Protein AF-A0A423GGM7-F1 (afdb_monomer_lite)

Secondary structure (DSSP, 8-state):
--PPPPPPPPPPPP-------HHHHHHHHHHHHHHHHHHHHHHS----GGGGSPPTT----PPTT--HHHHHHHHHHHHHHHHHHHHHHHHH--THHHHHHHHHSPPHHHHHHHT-

Organism: NCBI:txid930166

Radius of gyration: 37.44 Å; chains: 1; bounding box: 52×65×118 Å

Sequence (116 aa):
MVKHSPGLRHPPPVARAVPSSPSAKSKAKQQDETTQRVLDHYLLPKLDKSQDEPKPGQVFTVVKGLDNECLLANLSETLSSADAMANELAFDLEGSRHHLALGIQPSPLWERACSR

Foldseek 3Di:
DDDDDDDDDDDDDPDPPDPPPPPVVVVVVVVVVVVVVVCCVVVPPPPPVCVPDQDVVRPDDDDPPDDPVVVVVVVVVVLVVLLVVLVVVLVVDDDPVNVVSVVSNDDPVVVVVVVD

Structure (mmCIF, N/CA/C/O backbone):
data_AF-A0A423GGM7-F1
#
_entry.id   AF-A0A423GGM7-F1
#
loop_
_atom_site.group_PDB
_atom_site.id
_atom_site.type_symbol
_atom_site.label_atom_id
_atom_site.label_alt_id
_atom_site.label_comp_id
_atom_site.label_asym_id
_atom_site.label_entity_id
_atom_site.label_seq_id
_atom_site.pdbx_PDB_ins_code
_atom_site.Cartn_x
_atom_site.Cartn_y
_atom_site.Cartn_z
_atom_site.occupancy
_atom_site.B_iso_or_equiv
_atom_site.auth_seq_id
_atom_site.auth_comp_id
_atom_site.auth_asym_id
_atom_site.auth_atom_id
_atom_site.pdbx_PDB_model_num
ATOM 1 N N . MET A 1 1 ? -25.010 54.772 95.916 1.00 39.44 1 MET A N 1
ATOM 2 C CA . MET A 1 1 ? -25.324 53.435 95.374 1.00 39.44 1 MET A CA 1
ATOM 3 C C . MET A 1 1 ? -25.574 53.535 93.872 1.00 39.44 1 MET A C 1
ATOM 5 O O . MET A 1 1 ? -26.366 54.365 93.460 1.00 39.44 1 MET A O 1
ATOM 9 N N . VAL A 1 2 ? -24.833 52.714 93.117 1.00 42.69 2 VAL A N 1
ATOM 10 C CA . VAL A 1 2 ? -25.053 52.149 91.764 1.00 42.69 2 VAL A CA 1
ATOM 11 C C . VAL A 1 2 ? -25.396 53.091 90.590 1.00 42.69 2 VAL A C 1
ATOM 13 O O . VAL A 1 2 ? -26.550 53.419 90.329 1.00 42.69 2 VAL A O 1
ATOM 16 N N . LYS A 1 3 ? -24.359 53.412 89.799 1.00 40.81 3 LYS A N 1
ATOM 17 C CA . LYS A 1 3 ? -24.449 53.907 88.411 1.00 40.81 3 LYS A CA 1
ATOM 18 C C . LYS A 1 3 ? -24.884 52.762 87.483 1.00 40.81 3 LYS A C 1
ATOM 20 O O . LYS A 1 3 ? -24.270 51.701 87.521 1.00 40.81 3 LYS A O 1
ATOM 25 N N . HIS A 1 4 ? -25.888 52.991 86.638 1.00 41.53 4 HIS A N 1
ATOM 26 C CA . HIS A 1 4 ? -26.267 52.082 85.549 1.00 41.53 4 HIS A CA 1
ATOM 27 C C . HIS A 1 4 ? -25.687 52.595 84.223 1.00 41.53 4 HIS A C 1
ATOM 29 O O . HIS A 1 4 ? -25.939 53.735 83.839 1.00 41.53 4 HIS A O 1
ATOM 35 N N . SER A 1 5 ? -24.909 51.754 83.538 1.00 45.47 5 SER A N 1
ATOM 36 C CA . SER A 1 5 ? -24.382 51.998 82.185 1.00 45.47 5 SER A CA 1
ATOM 37 C C . SER A 1 5 ? -25.294 51.352 81.126 1.00 45.47 5 SER A C 1
ATOM 39 O O . SER A 1 5 ? -25.823 50.271 81.389 1.00 45.47 5 SER A O 1
ATOM 41 N N . PRO A 1 6 ? -25.470 51.943 79.926 1.00 47.38 6 PRO A N 1
ATOM 42 C CA . PRO A 1 6 ? -26.313 51.374 78.876 1.00 47.38 6 PRO A CA 1
ATOM 43 C C . PRO A 1 6 ? -25.512 50.408 77.983 1.00 47.38 6 PRO A C 1
ATOM 45 O O . PRO A 1 6 ? -24.500 50.784 77.395 1.00 47.38 6 PRO A O 1
ATOM 48 N N . GLY A 1 7 ? -25.963 49.155 77.880 1.00 40.12 7 GLY A N 1
ATOM 49 C CA . GLY A 1 7 ? -25.407 48.138 76.978 1.00 40.12 7 GLY A CA 1
ATOM 50 C C . GLY A 1 7 ? -26.059 48.177 75.592 1.00 40.12 7 GLY A C 1
ATOM 51 O O . GLY A 1 7 ? -27.268 48.365 75.471 1.00 40.12 7 GLY A O 1
ATOM 52 N N . LEU A 1 8 ? -25.232 48.032 74.556 1.00 46.75 8 LEU A N 1
ATOM 53 C CA . LEU A 1 8 ? -25.538 48.228 73.140 1.00 46.75 8 LEU A CA 1
ATOM 54 C C . LEU A 1 8 ? -26.621 47.286 72.584 1.00 46.75 8 LEU A C 1
ATOM 56 O O . LEU A 1 8 ? -26.648 46.091 72.864 1.00 46.75 8 LEU A O 1
ATOM 60 N N . ARG A 1 9 ? -27.465 47.830 71.697 1.00 43.72 9 ARG A N 1
ATOM 61 C CA . ARG A 1 9 ? -28.380 47.057 70.847 1.00 43.72 9 ARG A CA 1
ATOM 62 C C . ARG A 1 9 ? -27.589 46.328 69.757 1.00 43.72 9 ARG A C 1
ATOM 64 O O . ARG A 1 9 ? -27.017 46.975 68.884 1.00 43.72 9 ARG A O 1
ATOM 71 N N . HIS A 1 10 ? -27.612 44.999 69.776 1.00 47.34 10 HIS A N 1
ATOM 72 C CA . HIS A 1 10 ? -27.218 44.175 68.633 1.00 47.34 10 HIS A CA 1
ATOM 73 C C . HIS A 1 10 ? -28.409 44.022 67.664 1.00 47.34 10 HIS A C 1
ATOM 75 O O . HIS A 1 10 ? -29.522 43.765 68.129 1.00 47.34 10 HIS A O 1
ATOM 81 N N . PRO A 1 11 ? -28.221 44.180 66.339 1.00 51.44 11 PRO A N 1
ATOM 82 C CA . PRO A 1 11 ? -29.251 43.851 65.356 1.00 51.44 11 PRO A CA 1
ATOM 83 C C . PRO A 1 11 ? -29.411 42.322 65.217 1.00 51.44 11 PRO A C 1
ATOM 85 O O . PRO A 1 11 ? -28.476 41.580 65.532 1.00 51.44 11 PRO A O 1
ATOM 88 N N . PRO A 1 12 ? -30.582 41.828 64.766 1.00 54.12 12 PRO A N 1
ATOM 89 C CA . PRO A 1 12 ? -30.837 40.396 64.648 1.00 54.12 12 PRO A CA 1
ATOM 90 C C . PRO A 1 12 ? -29.941 39.757 63.572 1.00 54.12 12 PRO A C 1
ATOM 92 O O . PRO A 1 12 ? -29.489 40.447 62.652 1.00 54.12 12 PRO A O 1
ATOM 95 N N . PRO A 1 13 ? -29.672 38.443 63.663 1.00 44.16 13 PRO A N 1
ATOM 96 C CA . PRO A 1 13 ? -28.796 37.763 62.724 1.00 44.16 13 PRO A CA 1
ATOM 97 C C . PRO A 1 13 ? -29.424 37.761 61.327 1.00 44.16 13 PRO A C 1
ATOM 99 O O . PRO A 1 13 ? -30.597 37.429 61.154 1.00 44.16 13 PRO A O 1
ATOM 102 N N . VAL A 1 14 ? -28.619 38.134 60.330 1.00 45.16 14 VAL A N 1
ATOM 103 C CA . VAL A 1 14 ? -28.951 38.040 58.905 1.00 45.16 14 VAL A CA 1
ATOM 104 C C . VAL A 1 14 ? -29.479 36.640 58.606 1.00 45.16 14 VAL A C 1
ATOM 106 O O . VAL A 1 14 ? -28.793 35.642 58.839 1.00 45.16 14 VAL A O 1
ATOM 109 N N . ALA A 1 15 ? -30.698 36.573 58.069 1.00 43.41 15 ALA A N 1
ATOM 110 C CA . ALA A 1 15 ? -31.239 35.362 57.482 1.00 43.41 15 ALA A CA 1
ATOM 111 C C . ALA A 1 15 ? -30.268 34.886 56.396 1.00 43.41 15 ALA A C 1
ATOM 113 O O . ALA A 1 15 ? -30.132 35.500 55.337 1.00 43.41 15 ALA A O 1
ATOM 114 N N . ARG A 1 16 ? -29.559 33.791 56.671 1.00 36.41 16 ARG A N 1
ATOM 115 C CA . ARG A 1 16 ? -28.784 33.080 55.663 1.00 36.41 16 ARG A CA 1
ATOM 116 C C . ARG A 1 16 ? -29.800 32.477 54.699 1.00 36.41 16 ARG A C 1
ATOM 118 O O . ARG A 1 16 ? -30.338 31.404 54.954 1.00 36.41 16 ARG A O 1
ATOM 125 N N . ALA A 1 17 ? -30.097 33.190 53.615 1.00 45.38 17 ALA A N 1
ATOM 126 C CA . ALA A 1 17 ? -30.742 32.593 52.461 1.00 45.38 17 ALA A CA 1
ATOM 127 C C . ALA A 1 17 ? -29.833 31.448 52.007 1.00 45.38 17 ALA A C 1
ATOM 129 O O . ALA A 1 17 ? -28.741 31.668 51.487 1.00 45.38 17 ALA A O 1
ATOM 130 N N . VAL A 1 18 ? -30.247 30.215 52.285 1.00 45.91 18 VAL A N 1
ATOM 131 C CA . VAL A 1 18 ? -29.697 29.043 51.619 1.00 45.91 18 VAL A CA 1
ATOM 132 C C . VAL A 1 18 ? -30.125 29.194 50.163 1.00 45.91 18 VAL A C 1
ATOM 134 O O 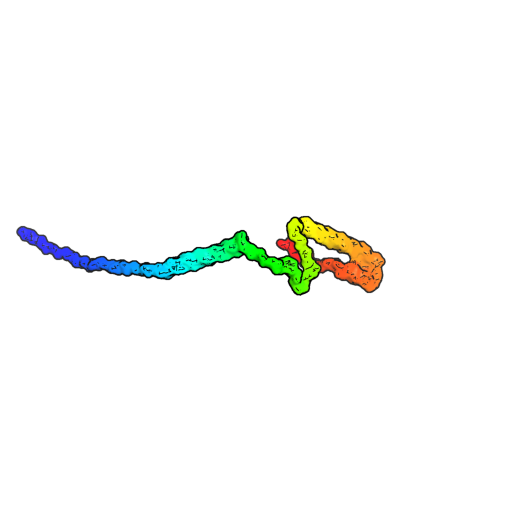. VAL A 1 18 ? -31.332 29.162 49.907 1.00 45.91 18 VAL A O 1
ATOM 137 N N . PRO A 1 19 ? -29.215 29.354 49.184 1.00 47.06 19 PRO A N 1
ATOM 138 C CA . PRO A 1 19 ? -29.593 29.046 47.825 1.00 47.06 19 PRO A CA 1
ATOM 139 C C . PRO A 1 19 ? -29.777 27.532 47.818 1.00 47.06 19 PRO A C 1
ATOM 141 O O . PRO A 1 19 ? -28.821 26.767 47.680 1.00 47.06 19 PRO A O 1
ATOM 144 N N . SER A 1 20 ? -31.010 27.071 48.049 1.00 51.06 20 SER A N 1
ATOM 145 C CA . SER A 1 20 ? -31.367 25.720 47.646 1.00 51.06 20 SER A CA 1
ATOM 146 C C . SER A 1 20 ? -31.002 25.680 46.165 1.00 51.06 20 SER A C 1
ATOM 148 O O . SER A 1 20 ? -31.427 26.551 45.405 1.00 51.06 20 SER A O 1
ATOM 150 N N . SER A 1 21 ? -30.081 24.794 45.805 1.00 56.38 21 SER A N 1
ATOM 151 C CA . SER A 1 21 ? -29.459 24.756 44.488 1.00 56.38 21 SER A CA 1
ATOM 152 C C . SER A 1 21 ? -30.093 23.630 43.669 1.00 56.38 21 SER A C 1
ATOM 154 O O . SER A 1 21 ? -29.628 22.488 43.733 1.00 56.38 21 SER A O 1
ATOM 156 N N . PRO A 1 22 ? -31.150 23.912 42.883 1.00 55.41 22 PRO A N 1
ATOM 157 C CA . PRO A 1 22 ? -31.572 23.038 41.792 1.00 55.41 22 PRO A CA 1
ATOM 158 C C . PRO A 1 22 ? -30.456 22.857 40.753 1.00 55.41 22 PRO A C 1
ATOM 160 O O . PRO A 1 22 ? -30.357 21.813 40.116 1.00 55.41 22 PRO A O 1
ATOM 163 N N . SER A 1 23 ? -29.598 23.874 40.612 1.00 58.06 23 SER A N 1
ATOM 164 C CA . SER A 1 23 ? -28.574 23.984 39.569 1.00 58.06 23 SER A CA 1
ATOM 165 C C . SER A 1 23 ? -27.368 23.053 39.776 1.00 58.06 23 SER A C 1
ATOM 167 O O . SER A 1 23 ? -26.820 22.524 38.815 1.00 58.06 23 SER A O 1
ATOM 169 N N . ALA A 1 24 ? -26.958 22.781 41.020 1.00 62.81 24 ALA A N 1
ATOM 170 C CA . ALA A 1 24 ? -25.856 21.849 41.286 1.00 62.81 24 ALA A CA 1
ATOM 171 C C . ALA A 1 24 ? -26.271 20.385 41.065 1.00 62.81 24 ALA A C 1
ATOM 173 O O . ALA A 1 24 ? -25.495 19.593 40.535 1.00 62.81 24 ALA A O 1
ATOM 174 N N . LYS A 1 25 ? -27.515 20.033 41.419 1.00 67.75 25 LYS A N 1
ATOM 175 C CA . LYS A 1 25 ? -28.058 18.679 41.226 1.00 67.75 25 LYS A CA 1
ATOM 176 C C . LYS A 1 25 ? -28.275 18.353 39.746 1.00 67.75 25 LYS A C 1
ATOM 178 O O . LYS A 1 25 ? -27.999 17.233 39.328 1.00 67.75 25 LYS A O 1
ATOM 183 N N . SER A 1 26 ? -28.729 19.322 38.946 1.00 71.31 26 SER A N 1
ATOM 184 C CA . SER A 1 26 ? -28.900 19.131 37.500 1.00 71.31 26 SER A CA 1
ATOM 185 C C . SER A 1 26 ? -27.563 18.959 36.774 1.00 71.31 26 SER A C 1
ATOM 187 O O . SER A 1 26 ? -27.459 18.091 35.911 1.00 71.31 26 SER A O 1
ATOM 189 N N . LYS A 1 27 ? -26.521 19.706 37.165 1.00 72.25 27 LYS A N 1
ATOM 190 C CA . LYS A 1 27 ? -25.162 19.539 36.624 1.00 72.25 27 LYS A CA 1
ATOM 191 C C . LYS A 1 27 ? -24.543 18.186 36.974 1.00 72.25 27 LYS A C 1
ATOM 193 O O . LYS A 1 27 ? -23.989 17.546 36.089 1.00 72.25 27 LYS A O 1
ATOM 198 N N . ALA A 1 28 ? -24.681 17.727 38.219 1.00 78.25 28 ALA A N 1
ATOM 199 C CA . ALA A 1 28 ? -24.182 16.413 38.632 1.00 78.25 28 ALA A CA 1
ATOM 200 C C . ALA A 1 28 ? -24.845 15.271 37.838 1.00 78.25 28 ALA A C 1
ATOM 202 O O . ALA A 1 28 ? -24.163 14.356 37.389 1.00 78.25 28 ALA A O 1
ATOM 203 N N . LYS A 1 29 ? -26.158 15.367 37.580 1.00 80.94 29 LYS A N 1
ATOM 204 C CA . LYS A 1 29 ? -26.884 14.399 36.745 1.00 80.94 29 LYS A CA 1
ATOM 205 C C . LYS A 1 29 ? -26.419 14.415 35.283 1.00 80.94 29 LYS A C 1
ATOM 207 O O . LYS A 1 29 ? -26.235 13.362 34.688 1.00 80.94 29 LYS A O 1
ATOM 212 N N . GLN A 1 30 ? -26.193 15.597 34.708 1.00 82.00 30 GLN A N 1
ATOM 213 C CA . GLN A 1 30 ? -25.665 15.719 33.342 1.00 82.00 30 GLN A CA 1
ATOM 214 C C . GLN A 1 30 ? -24.250 15.145 33.219 1.00 82.00 30 GLN A C 1
ATOM 216 O O . GLN A 1 30 ? -23.923 14.535 32.203 1.00 82.00 30 GLN A O 1
ATOM 221 N N . GLN A 1 31 ? -23.414 15.328 34.242 1.00 85.81 31 GLN A N 1
ATOM 222 C CA . GLN A 1 31 ? -22.067 14.765 34.281 1.00 85.81 31 GLN A CA 1
ATOM 223 C C . GLN A 1 31 ? -22.096 13.242 34.369 1.00 85.81 31 GLN A C 1
ATOM 225 O O . GLN A 1 31 ? -21.356 12.602 33.631 1.00 85.81 31 GLN A O 1
ATOM 230 N N . ASP A 1 32 ? -22.962 12.668 35.202 1.00 88.94 32 ASP A N 1
ATOM 231 C CA . ASP A 1 32 ? -23.123 11.214 35.314 1.00 88.94 32 ASP A CA 1
ATOM 232 C C . ASP A 1 32 ? -23.609 10.599 33.993 1.00 88.94 32 ASP A C 1
ATOM 234 O O . ASP A 1 32 ? -22.986 9.682 33.464 1.00 88.94 32 ASP A O 1
ATOM 238 N N . GLU A 1 33 ? -24.628 11.194 33.363 1.00 90.81 33 GLU A N 1
ATOM 239 C CA . GLU A 1 33 ? -25.100 10.760 32.043 1.00 90.81 33 GLU A CA 1
ATOM 240 C C . GLU A 1 33 ? -24.023 10.897 30.959 1.00 90.81 33 GLU A C 1
ATOM 242 O O . GLU A 1 33 ? -23.898 10.032 30.096 1.00 90.81 33 GLU A O 1
ATOM 247 N N . THR A 1 34 ? -23.241 11.978 30.975 1.00 88.88 34 THR A N 1
ATOM 248 C CA . THR A 1 34 ? -22.140 12.162 30.017 1.00 88.88 34 THR A CA 1
ATOM 249 C C . THR A 1 34 ? -21.039 11.137 30.263 1.00 88.88 34 THR A C 1
ATOM 251 O O . THR A 1 34 ? -20.519 10.561 29.314 1.00 88.88 34 THR A O 1
ATOM 254 N N . THR A 1 35 ? -20.722 10.865 31.528 1.00 91.69 35 THR A N 1
ATOM 255 C CA . THR A 1 35 ? -19.710 9.885 31.928 1.00 91.69 35 THR A CA 1
ATOM 256 C C . THR A 1 35 ? -20.124 8.486 31.496 1.00 91.69 35 THR A C 1
ATOM 258 O O . THR A 1 35 ? -19.320 7.796 30.882 1.00 91.69 35 THR A O 1
ATOM 261 N N . GLN A 1 36 ? -21.382 8.094 31.712 1.00 89.50 36 GLN A N 1
ATOM 262 C CA . GLN A 1 36 ? -21.898 6.813 31.228 1.00 89.50 36 GLN A CA 1
ATOM 263 C C . GLN A 1 36 ? -21.845 6.718 29.704 1.00 89.50 36 GLN A C 1
ATOM 265 O O . GLN A 1 36 ? -21.351 5.729 29.184 1.00 89.50 36 GLN A O 1
ATOM 270 N N . ARG A 1 37 ? -22.234 7.772 28.972 1.00 85.25 37 ARG A N 1
ATOM 271 C CA . ARG A 1 37 ? -22.135 7.780 27.499 1.00 85.25 37 ARG A CA 1
ATOM 272 C C . ARG A 1 37 ? -20.695 7.653 27.002 1.00 85.25 37 ARG A C 1
ATOM 274 O O . ARG A 1 37 ? -20.455 6.987 26.000 1.00 85.25 37 ARG A O 1
ATOM 281 N N . VAL A 1 38 ? -19.748 8.305 27.675 1.00 90.19 38 VAL A N 1
ATOM 282 C CA . VAL A 1 38 ? -18.319 8.204 27.357 1.00 90.19 38 VAL A CA 1
ATOM 283 C C . VAL A 1 38 ? -17.818 6.792 27.652 1.00 90.19 38 VAL A C 1
ATOM 285 O O . VAL A 1 38 ? -17.202 6.176 26.789 1.00 90.19 38 VAL A O 1
ATOM 288 N N . LEU A 1 39 ? -18.122 6.247 28.830 1.00 90.25 39 LEU A N 1
ATOM 289 C CA . LEU A 1 39 ? -17.734 4.889 29.206 1.00 90.25 39 LEU A CA 1
ATOM 290 C C . LEU A 1 39 ? -18.328 3.849 28.254 1.00 90.25 39 LEU A C 1
ATOM 292 O O . LEU A 1 39 ? -17.586 3.004 27.772 1.00 90.25 39 LEU A O 1
ATOM 296 N N . ASP A 1 40 ? -19.609 3.951 27.904 1.00 87.88 40 ASP A N 1
ATOM 297 C CA . ASP A 1 40 ? -20.256 3.060 26.938 1.00 87.88 40 ASP A CA 1
ATOM 298 C C . ASP A 1 40 ? -19.584 3.137 25.564 1.00 87.88 40 ASP A C 1
ATOM 300 O O . ASP A 1 40 ? -19.355 2.109 24.933 1.00 87.88 40 ASP A O 1
ATOM 304 N N . HIS A 1 41 ? -19.198 4.335 25.113 1.00 83.81 41 HIS A N 1
ATOM 305 C CA . HIS A 1 41 ? -18.492 4.503 23.843 1.00 83.81 41 HIS A CA 1
ATOM 306 C C . HIS A 1 41 ? -17.140 3.768 23.824 1.00 83.81 41 HIS A C 1
ATOM 308 O O . HIS A 1 41 ? -16.752 3.233 22.784 1.00 83.81 41 HIS A O 1
ATOM 314 N N . TYR A 1 42 ? -16.400 3.752 24.935 1.00 81.25 42 TYR A N 1
ATOM 315 C CA . TYR A 1 42 ? -15.075 3.120 24.991 1.00 81.25 42 TYR A CA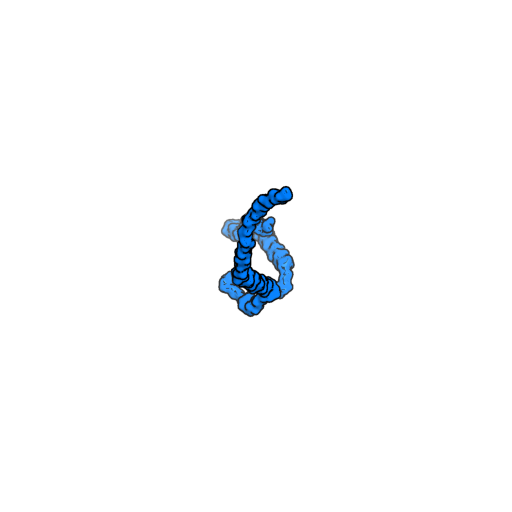 1
ATOM 316 C C . TYR A 1 42 ? -15.118 1.638 25.387 1.00 81.25 42 TYR A C 1
ATOM 318 O O . TYR A 1 42 ? -14.311 0.857 24.891 1.00 81.25 42 TYR A O 1
ATOM 326 N N . LEU A 1 43 ? -16.033 1.247 26.276 1.00 87.19 43 LEU A N 1
ATOM 327 C CA . LEU A 1 43 ? -16.097 -0.095 26.865 1.00 87.19 43 LEU A CA 1
ATOM 328 C C . LEU A 1 43 ? -17.047 -1.036 26.119 1.00 87.19 43 LEU A C 1
ATOM 330 O O . LEU A 1 43 ? -16.850 -2.248 26.144 1.00 87.19 43 LEU A O 1
ATOM 334 N N . LEU A 1 44 ? -18.063 -0.491 25.448 1.00 81.25 44 LEU A N 1
ATOM 335 C CA . LEU A 1 44 ? -19.048 -1.239 24.669 1.00 81.25 44 LEU A CA 1
ATOM 336 C C . LEU A 1 44 ? -19.154 -0.628 23.266 1.00 81.25 44 LEU A C 1
ATOM 338 O O . LEU A 1 44 ? -20.218 -0.109 22.906 1.00 81.25 44 LEU A O 1
ATOM 342 N N . PRO A 1 45 ? -18.074 -0.671 22.453 1.00 71.56 45 PRO A N 1
ATOM 343 C CA . PRO A 1 45 ? -18.150 -0.204 21.080 1.00 71.56 45 PRO A CA 1
ATOM 344 C C . PRO A 1 45 ? -19.325 -0.914 20.420 1.00 71.56 45 PRO A C 1
ATOM 346 O O . PRO A 1 45 ? -19.393 -2.147 20.420 1.00 71.56 45 PRO A O 1
ATOM 349 N N . LYS A 1 46 ? -20.289 -0.145 19.909 1.00 68.88 46 LYS A N 1
ATOM 350 C CA . LYS A 1 46 ? -21.399 -0.728 19.162 1.00 68.88 46 LYS A CA 1
ATOM 351 C C . LYS A 1 46 ? -20.776 -1.508 18.016 1.00 68.88 46 LYS A C 1
ATOM 353 O O . LYS A 1 46 ? -20.124 -0.926 17.152 1.00 68.88 46 LYS A O 1
ATOM 358 N N . LEU A 1 47 ? -20.924 -2.830 18.062 1.00 60.75 47 LEU A N 1
ATOM 359 C CA . LEU A 1 47 ? -20.490 -3.719 16.998 1.00 60.75 47 LEU A CA 1
ATOM 360 C C . LEU A 1 47 ? -21.467 -3.534 15.837 1.00 60.75 47 LEU A C 1
ATOM 362 O O . LEU A 1 47 ? -22.362 -4.348 15.602 1.00 60.75 47 LEU A O 1
ATOM 366 N N . ASP A 1 48 ? -21.344 -2.400 15.161 1.00 58.59 48 ASP A N 1
ATOM 367 C CA . ASP A 1 48 ? -22.077 -2.134 13.947 1.00 58.59 48 ASP A CA 1
ATOM 368 C C . ASP A 1 48 ? -21.559 -3.128 12.908 1.00 58.59 48 ASP A C 1
ATOM 370 O O . ASP A 1 48 ? -20.419 -3.063 12.448 1.00 58.59 48 ASP A O 1
ATOM 374 N N . LYS A 1 49 ? -22.411 -4.094 12.554 1.00 56.62 49 LYS A N 1
ATOM 375 C CA . LYS A 1 49 ? -22.135 -5.137 11.551 1.00 56.62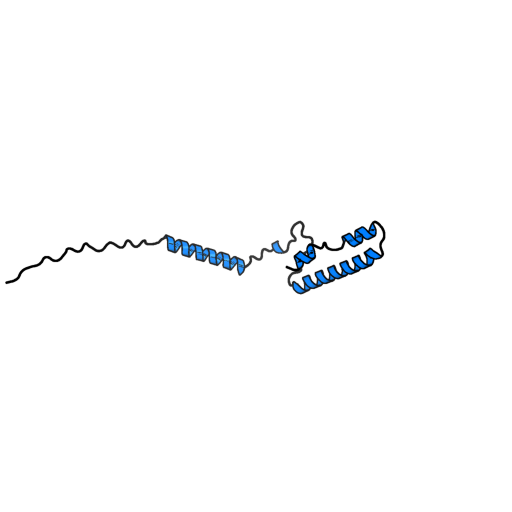 49 LYS A CA 1
ATOM 376 C C . LYS A 1 49 ? -21.751 -4.561 10.177 1.00 56.62 49 LYS A C 1
ATOM 378 O O . LYS A 1 49 ? -21.287 -5.304 9.324 1.00 56.62 49 LYS A O 1
ATOM 383 N N . SER A 1 50 ? -21.931 -3.255 9.973 1.00 56.19 50 SER A N 1
ATOM 384 C CA . SER A 1 50 ? -21.515 -2.511 8.784 1.00 56.19 50 SER A CA 1
ATOM 385 C C . SER A 1 50 ? -20.013 -2.223 8.716 1.00 56.19 50 SER A C 1
ATOM 387 O O . SER A 1 50 ? -19.540 -1.808 7.665 1.00 56.19 50 SER A O 1
ATOM 389 N N . GLN A 1 51 ? -19.240 -2.435 9.789 1.00 57.97 51 GLN A N 1
ATOM 390 C CA . GLN A 1 51 ? -17.792 -2.185 9.763 1.00 57.97 51 GLN A CA 1
ATOM 391 C C . GLN A 1 51 ? -16.999 -3.186 8.909 1.00 57.97 51 GLN A C 1
ATOM 393 O O . GLN A 1 51 ? -15.853 -2.902 8.573 1.00 57.97 51 GLN A O 1
ATOM 398 N N . ASP A 1 52 ? -17.590 -4.334 8.561 1.00 64.06 52 ASP A N 1
ATOM 399 C CA . ASP A 1 52 ? -16.957 -5.333 7.688 1.00 64.06 52 ASP A CA 1
ATOM 400 C C . ASP A 1 52 ? -17.173 -5.077 6.199 1.00 64.06 52 ASP A C 1
ATOM 402 O O . ASP A 1 52 ? -16.520 -5.716 5.374 1.00 64.06 52 ASP A O 1
ATOM 406 N N . GLU A 1 53 ? -18.078 -4.167 5.834 1.00 74.69 53 GLU A N 1
ATOM 407 C CA . GLU A 1 53 ? -18.308 -3.873 4.428 1.00 74.69 53 GLU A CA 1
ATOM 408 C C . GLU A 1 53 ? -17.244 -2.879 3.928 1.00 74.69 53 GLU A C 1
ATOM 410 O O . GLU A 1 53 ? -17.102 -1.791 4.503 1.00 74.69 53 GLU A O 1
ATOM 415 N N . PRO A 1 54 ? -16.469 -3.222 2.880 1.00 76.19 54 PRO A N 1
ATOM 416 C CA . PRO A 1 54 ? -15.490 -2.308 2.314 1.00 76.19 54 PRO A CA 1
ATOM 417 C C . PRO A 1 54 ? -16.173 -1.018 1.862 1.00 76.19 54 PRO A C 1
ATOM 419 O O . PRO A 1 54 ? -17.156 -1.043 1.120 1.00 76.19 54 PRO A O 1
ATOM 422 N N . LYS A 1 55 ? -15.645 0.131 2.290 1.00 82.69 55 LYS A N 1
ATOM 423 C CA . LYS A 1 55 ? -16.189 1.427 1.869 1.00 82.69 55 LYS A CA 1
ATOM 424 C C . LYS A 1 55 ? -15.965 1.628 0.365 1.00 82.69 55 LYS A C 1
ATOM 426 O O . LYS A 1 55 ? -14.958 1.154 -0.166 1.00 82.69 55 LYS A O 1
ATOM 431 N N . PRO A 1 56 ? -16.825 2.390 -0.333 1.00 85.31 56 PRO A N 1
ATOM 432 C CA . PRO A 1 56 ? -16.556 2.784 -1.712 1.00 85.31 56 PRO A CA 1
ATOM 433 C C . PRO A 1 56 ? -15.172 3.446 -1.823 1.00 85.31 56 PRO A C 1
ATOM 435 O O . PRO A 1 56 ? -14.901 4.431 -1.138 1.00 85.31 56 PRO A O 1
ATOM 438 N N . GLY A 1 57 ? -14.289 2.884 -2.655 1.00 83.44 57 GLY A N 1
ATOM 439 C CA . GLY A 1 57 ? -12.900 3.341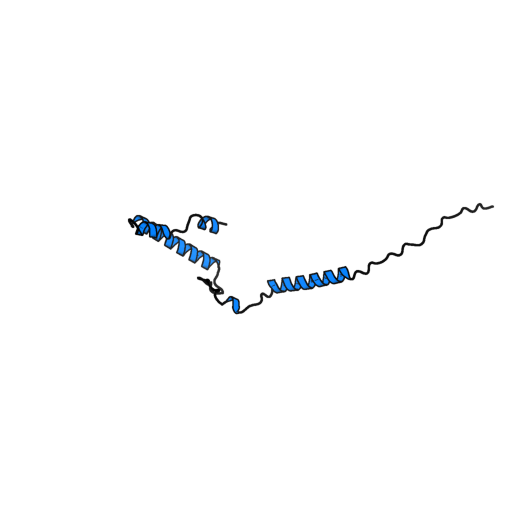 -2.813 1.00 83.44 57 GLY A CA 1
ATOM 440 C C . GLY A 1 57 ? -11.868 2.656 -1.905 1.00 83.44 57 GLY A C 1
ATOM 441 O O . GLY A 1 57 ? -10.684 2.974 -1.990 1.00 83.44 57 GLY A O 1
ATOM 442 N N . GLN A 1 58 ? -12.274 1.707 -1.060 1.00 81.56 58 GLN A N 1
ATOM 443 C CA . GLN A 1 58 ? -11.353 0.887 -0.277 1.00 81.56 58 GLN A CA 1
ATOM 444 C C . GLN A 1 58 ? -10.683 -0.162 -1.175 1.00 81.56 58 GLN A C 1
ATOM 446 O O . GLN A 1 58 ? -11.341 -1.062 -1.690 1.00 81.56 58 GLN A O 1
ATOM 451 N N . VAL A 1 59 ? -9.370 -0.029 -1.369 1.00 85.06 59 VAL A N 1
ATOM 452 C CA . VAL A 1 59 ? -8.579 -0.910 -2.252 1.00 85.06 59 VAL A CA 1
ATOM 453 C C . VAL A 1 59 ? -8.040 -2.134 -1.505 1.00 85.06 59 VAL A C 1
ATOM 455 O O . VAL A 1 59 ? -7.888 -3.202 -2.088 1.00 85.06 59 VAL A O 1
ATOM 458 N N . PHE A 1 60 ? -7.787 -1.993 -0.202 1.00 81.00 60 PHE A N 1
ATOM 459 C CA . PHE A 1 60 ? -7.207 -3.036 0.643 1.00 81.00 60 PHE A CA 1
ATOM 460 C C . PHE A 1 60 ? -7.996 -3.176 1.950 1.00 81.00 60 PHE A C 1
ATOM 462 O O . PHE A 1 60 ? -8.511 -2.192 2.484 1.00 81.00 60 PHE A O 1
ATOM 469 N N . THR A 1 61 ? -8.067 -4.398 2.477 1.00 82.31 61 THR A N 1
ATOM 470 C CA . THR A 1 61 ? -8.716 -4.722 3.756 1.00 82.31 61 THR A CA 1
ATOM 471 C C . THR A 1 61 ? -7.793 -5.616 4.572 1.00 82.31 61 THR A C 1
ATOM 473 O O . THR A 1 61 ? -7.137 -6.497 4.019 1.00 82.31 61 THR A O 1
ATOM 476 N N . VAL A 1 62 ? -7.755 -5.402 5.886 1.00 81.62 62 VAL A N 1
ATOM 477 C CA . VAL A 1 62 ? -6.989 -6.235 6.819 1.00 81.62 62 VAL A CA 1
ATOM 478 C C . VAL A 1 62 ? -7.890 -7.330 7.380 1.00 81.62 62 VAL A C 1
ATOM 480 O O . VAL A 1 62 ? -9.011 -7.061 7.811 1.00 81.62 62 VAL A O 1
ATOM 483 N N . VAL A 1 63 ? -7.404 -8.572 7.377 1.00 83.31 63 VAL A N 1
ATOM 484 C CA . VAL A 1 63 ? -8.123 -9.710 7.964 1.00 83.31 63 VAL A CA 1
ATOM 485 C C . VAL A 1 63 ? -8.205 -9.541 9.482 1.00 83.31 63 VAL A C 1
ATOM 487 O O . VAL A 1 63 ? -7.211 -9.244 10.144 1.00 83.31 63 VAL A O 1
ATOM 490 N N . LYS A 1 64 ? -9.393 -9.760 10.053 1.00 80.25 64 LYS A N 1
ATOM 491 C CA . LYS A 1 64 ? -9.601 -9.695 11.505 1.00 80.25 64 LYS A CA 1
ATOM 492 C C . LYS A 1 64 ? -8.738 -10.719 12.240 1.00 80.25 64 LYS A C 1
ATOM 494 O O . LYS A 1 64 ? -8.723 -11.890 11.875 1.00 80.25 64 LYS A O 1
ATOM 499 N N . GLY A 1 65 ? -8.083 -10.280 13.314 1.00 80.25 65 GLY A N 1
ATOM 500 C CA . GLY A 1 65 ? -7.214 -11.127 14.135 1.00 80.25 65 GLY A CA 1
ATOM 501 C C . GLY A 1 65 ? -5.799 -11.309 13.582 1.00 80.25 65 GLY A C 1
ATOM 502 O O . GLY A 1 65 ? -5.022 -12.045 14.183 1.00 80.25 65 GLY A O 1
ATOM 503 N N . LEU A 1 66 ? -5.457 -10.648 12.471 1.00 81.56 66 LEU A N 1
ATOM 504 C CA . LEU A 1 66 ? -4.079 -10.564 12.006 1.00 81.56 66 LEU A CA 1
ATOM 505 C C . LEU A 1 66 ? -3.302 -9.565 12.869 1.00 81.56 66 LEU A C 1
ATOM 507 O O . LEU A 1 66 ? -3.798 -8.478 13.165 1.00 81.56 66 LEU A O 1
ATOM 511 N N . ASP A 1 67 ? -2.092 -9.944 13.267 1.00 86.81 67 ASP A N 1
ATOM 512 C CA . ASP A 1 67 ? -1.209 -9.069 14.027 1.00 86.81 67 ASP A CA 1
ATOM 513 C C . ASP A 1 67 ? -0.714 -7.903 13.155 1.00 86.81 67 ASP A C 1
ATOM 515 O O . ASP A 1 67 ? -0.241 -8.102 12.031 1.00 86.81 67 ASP A O 1
ATOM 519 N N . ASN A 1 68 ? -0.848 -6.680 13.672 1.00 85.19 68 ASN A N 1
ATOM 520 C CA . ASN A 1 68 ? -0.491 -5.473 12.928 1.00 85.19 68 ASN A CA 1
ATOM 521 C C . ASN A 1 68 ? 1.016 -5.398 12.666 1.00 85.19 68 ASN A C 1
ATOM 523 O O . ASN A 1 68 ? 1.404 -4.951 11.591 1.00 85.19 68 ASN A O 1
ATOM 527 N N . GLU A 1 69 ? 1.856 -5.861 13.597 1.00 85.31 69 GLU A N 1
ATOM 528 C CA . GLU A 1 69 ? 3.312 -5.844 13.423 1.00 85.31 69 GLU A CA 1
ATOM 529 C C . GLU A 1 69 ? 3.730 -6.818 12.322 1.00 85.31 69 GLU A C 1
ATOM 531 O O . GLU A 1 69 ? 4.476 -6.441 11.422 1.00 85.31 69 GLU A O 1
ATOM 536 N N . CYS A 1 70 ? 3.184 -8.039 12.312 1.00 85.88 70 CYS A N 1
ATOM 537 C CA . CYS A 1 70 ? 3.406 -8.985 11.217 1.00 85.88 70 CYS A CA 1
ATOM 538 C C . CYS A 1 70 ? 2.937 -8.436 9.862 1.00 85.88 70 CYS A C 1
ATOM 540 O O . CYS A 1 70 ? 3.631 -8.607 8.859 1.00 85.88 70 CYS A O 1
ATOM 542 N N . LEU A 1 71 ? 1.776 -7.773 9.815 1.00 88.00 71 LEU A N 1
ATOM 543 C CA . LEU A 1 71 ? 1.269 -7.161 8.586 1.00 88.00 71 LEU A CA 1
ATOM 544 C C . LEU A 1 71 ? 2.201 -6.049 8.092 1.00 88.00 71 LEU A C 1
ATOM 546 O O . LEU A 1 71 ? 2.564 -6.031 6.916 1.00 88.00 71 LEU A O 1
ATOM 550 N N . LEU A 1 72 ? 2.586 -5.131 8.979 1.00 88.12 72 LEU A N 1
ATOM 551 C CA . LEU A 1 72 ? 3.467 -4.014 8.647 1.00 88.12 72 LEU A CA 1
ATOM 552 C C . LEU A 1 72 ? 4.857 -4.501 8.238 1.00 88.12 72 LEU A C 1
ATOM 554 O O . LEU A 1 72 ? 5.396 -4.007 7.249 1.00 88.12 72 LEU A O 1
ATOM 558 N N . ALA A 1 73 ? 5.405 -5.498 8.934 1.00 88.00 73 ALA A N 1
ATOM 559 C CA . ALA A 1 73 ? 6.684 -6.111 8.597 1.00 88.00 73 ALA A CA 1
ATOM 560 C C . ALA A 1 73 ? 6.645 -6.760 7.207 1.00 88.00 73 ALA A C 1
ATOM 562 O O . ALA A 1 73 ? 7.472 -6.429 6.362 1.00 88.00 73 ALA A O 1
ATOM 563 N N . ASN A 1 74 ? 5.640 -7.598 6.929 1.00 88.44 74 ASN A N 1
ATOM 564 C CA . ASN A 1 74 ? 5.500 -8.266 5.634 1.00 88.44 74 ASN A CA 1
ATOM 565 C C . ASN A 1 74 ? 5.327 -7.269 4.479 1.00 88.44 74 ASN A C 1
ATOM 567 O O . ASN A 1 74 ? 5.913 -7.435 3.409 1.00 88.44 74 ASN A O 1
ATOM 571 N N . LEU A 1 75 ? 4.517 -6.226 4.677 1.00 88.88 75 LEU A N 1
ATOM 572 C CA . LEU A 1 75 ? 4.327 -5.187 3.665 1.00 88.88 75 LEU A CA 1
ATOM 573 C C . LEU A 1 75 ? 5.611 -4.383 3.432 1.00 88.88 75 LEU A C 1
ATOM 575 O O . LEU A 1 75 ? 5.955 -4.121 2.282 1.00 88.88 75 LEU A O 1
ATOM 579 N N . SER A 1 76 ? 6.331 -4.032 4.500 1.00 90.75 76 SER A N 1
ATOM 580 C CA . SER A 1 76 ? 7.593 -3.287 4.409 1.00 90.75 76 SER A CA 1
ATOM 581 C C . SER A 1 76 ? 8.679 -4.104 3.711 1.00 90.75 76 SER A C 1
ATOM 583 O O . SER A 1 76 ? 9.383 -3.585 2.849 1.00 90.75 76 SER A O 1
ATOM 585 N N . GLU A 1 77 ? 8.775 -5.395 4.025 1.00 89.62 77 GLU A N 1
ATOM 586 C CA . GLU A 1 77 ? 9.703 -6.322 3.376 1.00 89.62 77 GLU A CA 1
ATOM 587 C C . GLU A 1 77 ? 9.355 -6.524 1.896 1.00 89.62 77 GLU A C 1
ATOM 589 O O . GLU A 1 77 ? 10.233 -6.435 1.039 1.00 89.62 77 GLU A O 1
ATOM 594 N N . THR A 1 78 ? 8.068 -6.702 1.569 1.00 91.75 78 THR A N 1
ATOM 595 C CA . THR A 1 78 ? 7.603 -6.820 0.175 1.00 91.75 78 THR A CA 1
ATOM 596 C C . THR A 1 78 ? 7.924 -5.557 -0.626 1.00 91.75 78 THR A C 1
ATOM 598 O O . THR A 1 78 ? 8.401 -5.649 -1.757 1.00 91.75 78 THR A O 1
ATOM 601 N N . LEU A 1 79 ? 7.692 -4.374 -0.047 1.00 90.25 79 LEU A N 1
ATOM 602 C CA . LEU A 1 79 ? 8.009 -3.101 -0.691 1.00 90.25 79 LEU A CA 1
ATOM 603 C C . LEU A 1 79 ? 9.519 -2.937 -0.894 1.00 90.25 79 LEU A C 1
ATOM 605 O O . LEU A 1 79 ? 9.940 -2.579 -1.988 1.00 90.25 79 LEU A O 1
ATOM 609 N N . SER A 1 80 ? 10.327 -3.239 0.125 1.00 89.38 80 SER A N 1
ATOM 610 C CA . SER A 1 80 ? 11.790 -3.172 0.032 1.00 89.38 80 SER A CA 1
ATOM 611 C C . SER A 1 80 ? 12.341 -4.148 -1.012 1.00 89.38 80 SER A C 1
ATOM 613 O O . SER A 1 80 ? 13.232 -3.791 -1.778 1.00 89.38 80 SER A O 1
ATOM 615 N N . SER A 1 81 ? 11.768 -5.351 -1.105 1.00 88.88 81 SER A N 1
ATOM 616 C CA . SER A 1 81 ? 12.119 -6.328 -2.137 1.00 88.88 81 SER A CA 1
ATOM 617 C C . SER A 1 81 ? 11.768 -5.828 -3.541 1.00 88.88 81 SER A C 1
ATOM 619 O O . SER A 1 81 ? 12.595 -5.916 -4.449 1.00 88.88 81 SER A O 1
ATOM 621 N N . ALA A 1 82 ? 10.574 -5.258 -3.723 1.00 89.06 82 ALA A N 1
ATOM 622 C CA . ALA A 1 82 ? 10.172 -4.671 -4.997 1.00 89.06 82 ALA A CA 1
ATOM 623 C C . ALA A 1 82 ? 11.068 -3.488 -5.396 1.00 89.06 82 ALA A C 1
ATOM 625 O O . ALA A 1 82 ? 11.444 -3.386 -6.562 1.00 89.06 82 ALA A O 1
ATOM 626 N N . ASP A 1 83 ? 11.445 -2.637 -4.440 1.00 86.19 83 ASP A N 1
ATOM 627 C CA . ASP A 1 83 ? 12.352 -1.510 -4.662 1.00 86.19 83 ASP A CA 1
ATOM 628 C C . ASP A 1 83 ? 13.755 -1.977 -5.078 1.00 86.19 83 ASP A C 1
ATOM 630 O O . ASP A 1 83 ? 14.314 -1.474 -6.052 1.00 86.19 83 ASP A O 1
ATOM 634 N N . ALA A 1 84 ? 14.299 -3.003 -4.416 1.00 87.62 84 ALA A N 1
ATOM 635 C CA . A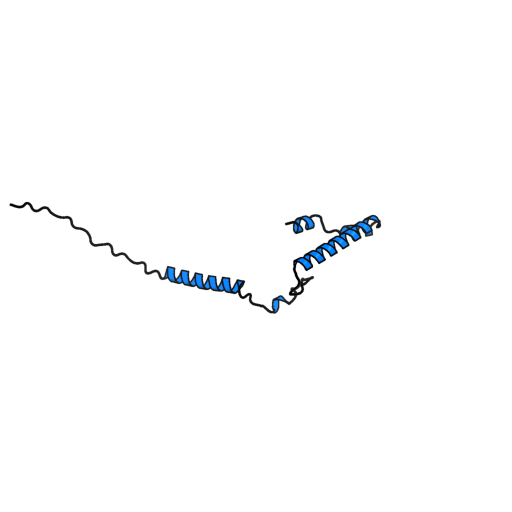LA A 1 84 ? 15.578 -3.601 -4.791 1.00 87.62 84 ALA A CA 1
ATOM 636 C C . ALA A 1 84 ? 15.547 -4.173 -6.220 1.00 87.62 84 ALA A C 1
ATOM 638 O O . ALA A 1 84 ? 16.428 -3.864 -7.020 1.00 87.62 84 ALA A O 1
ATOM 639 N N . MET A 1 85 ? 14.502 -4.929 -6.582 1.00 87.25 85 MET A N 1
ATOM 640 C CA . MET A 1 85 ? 14.345 -5.458 -7.945 1.00 87.25 85 MET A CA 1
ATOM 641 C C . MET A 1 85 ? 14.164 -4.349 -8.988 1.00 87.25 85 MET A C 1
ATOM 643 O O . MET A 1 85 ? 14.696 -4.446 -10.093 1.00 87.25 85 MET A O 1
ATOM 647 N N . ALA A 1 86 ? 13.407 -3.297 -8.661 1.00 85.25 86 ALA A N 1
ATOM 648 C CA . ALA A 1 86 ? 13.212 -2.157 -9.551 1.00 85.25 86 ALA A CA 1
ATOM 649 C C . ALA A 1 86 ? 14.522 -1.389 -9.772 1.00 85.25 86 ALA A C 1
ATOM 651 O O . ALA A 1 86 ? 14.796 -0.987 -10.900 1.00 85.25 86 ALA A O 1
ATOM 652 N N . ASN A 1 87 ? 15.337 -1.224 -8.726 1.00 82.88 87 ASN A N 1
ATOM 653 C CA . ASN A 1 87 ? 16.671 -0.632 -8.807 1.00 82.88 87 ASN A CA 1
ATOM 654 C C . ASN A 1 87 ? 17.616 -1.473 -9.668 1.00 82.88 87 ASN A C 1
ATOM 656 O O . ASN A 1 87 ? 18.225 -0.929 -10.585 1.00 82.88 87 ASN A O 1
ATOM 660 N N . GLU A 1 88 ? 17.707 -2.783 -9.420 1.00 83.44 88 GLU A N 1
ATOM 661 C CA . GLU A 1 88 ? 18.532 -3.686 -10.236 1.00 83.44 88 GLU A CA 1
ATOM 662 C C . GLU A 1 88 ? 18.126 -3.625 -11.713 1.00 83.44 88 GLU A C 1
ATOM 664 O O . GLU A 1 88 ? 18.969 -3.439 -12.587 1.00 83.44 88 GLU A O 1
ATOM 669 N N . LEU A 1 89 ? 16.823 -3.671 -11.993 1.00 82.94 89 LEU A N 1
ATOM 670 C CA . LEU A 1 89 ? 16.312 -3.628 -13.357 1.00 82.94 89 LEU A CA 1
ATOM 671 C C . LEU A 1 89 ? 16.460 -2.243 -14.012 1.00 82.94 89 LEU A C 1
ATOM 673 O O . LEU A 1 89 ? 16.624 -2.162 -15.227 1.00 82.94 89 LEU A O 1
ATOM 677 N N . ALA A 1 90 ? 16.404 -1.143 -13.256 1.00 79.81 90 ALA A N 1
ATOM 678 C CA . ALA A 1 90 ? 16.536 0.203 -13.813 1.00 79.81 90 ALA A CA 1
ATOM 679 C C . ALA A 1 90 ? 17.905 0.421 -14.475 1.00 79.81 90 ALA A C 1
ATOM 681 O O . ALA A 1 90 ? 17.964 1.070 -15.516 1.00 79.81 90 ALA A O 1
ATOM 682 N N . PHE A 1 91 ? 18.982 -0.158 -13.934 1.00 73.69 91 PHE A N 1
ATOM 683 C CA . PHE A 1 91 ? 20.315 -0.065 -14.543 1.00 73.69 91 PHE A CA 1
ATOM 684 C C . PHE A 1 91 ? 20.462 -0.907 -15.819 1.00 73.69 91 PHE A C 1
ATOM 686 O O . PHE A 1 91 ? 21.251 -0.542 -16.687 1.00 73.69 91 PHE A O 1
ATOM 693 N N . ASP A 1 92 ? 19.672 -1.974 -15.958 1.00 78.69 92 ASP A N 1
ATOM 694 C CA . ASP A 1 92 ? 19.672 -2.859 -17.131 1.00 78.69 92 ASP A CA 1
ATOM 695 C C . ASP A 1 92 ? 18.710 -2.397 -18.246 1.00 78.69 92 ASP A C 1
ATOM 697 O O . ASP A 1 92 ? 18.732 -2.918 -19.366 1.00 78.69 92 ASP A O 1
ATOM 701 N N . LEU A 1 93 ? 17.830 -1.431 -17.960 1.00 79.19 93 LEU A N 1
ATOM 702 C CA . LEU A 1 93 ? 16.860 -0.894 -18.912 1.00 79.19 93 LEU A CA 1
ATOM 703 C C . LEU A 1 93 ? 17.336 0.432 -19.517 1.00 79.19 93 LEU A C 1
ATOM 705 O O . LEU A 1 93 ? 17.742 1.352 -18.815 1.00 79.19 93 LEU A O 1
ATOM 709 N N . GLU A 1 94 ? 17.156 0.580 -20.832 1.00 70.88 94 GLU A N 1
ATOM 710 C CA . GLU A 1 94 ? 17.410 1.829 -21.558 1.00 70.88 94 GLU A CA 1
ATOM 711 C C . GLU A 1 94 ? 16.093 2.524 -21.974 1.00 70.88 94 GLU A C 1
ATOM 713 O O . GLU A 1 94 ? 15.051 1.889 -22.188 1.00 70.88 94 GLU A O 1
ATOM 718 N N . GLY A 1 95 ? 16.127 3.848 -22.145 1.00 73.88 95 GLY A N 1
ATOM 719 C CA . GLY A 1 95 ? 15.014 4.616 -22.718 1.00 73.88 95 GLY A CA 1
ATOM 720 C C . GLY A 1 95 ? 13.757 4.676 -21.834 1.00 73.88 95 GLY A C 1
ATOM 721 O O . GLY A 1 95 ? 13.827 4.941 -20.637 1.00 73.88 95 GLY A O 1
ATOM 722 N N . SER A 1 96 ? 12.567 4.481 -22.414 1.00 75.88 96 SER A N 1
ATOM 723 C CA . SER A 1 96 ? 11.287 4.673 -21.702 1.00 75.88 96 SER A CA 1
ATOM 724 C C . SER A 1 96 ? 11.027 3.656 -20.585 1.00 75.88 96 SER A C 1
ATOM 726 O O . SER A 1 96 ? 10.307 3.960 -19.637 1.00 75.88 96 SER A O 1
ATOM 728 N N . ARG A 1 97 ? 11.621 2.460 -20.666 1.00 72.88 97 ARG A N 1
ATOM 729 C CA . ARG A 1 97 ? 11.456 1.395 -19.663 1.00 72.88 97 ARG A CA 1
ATOM 730 C C . ARG A 1 97 ? 12.253 1.678 -18.388 1.00 72.88 97 ARG 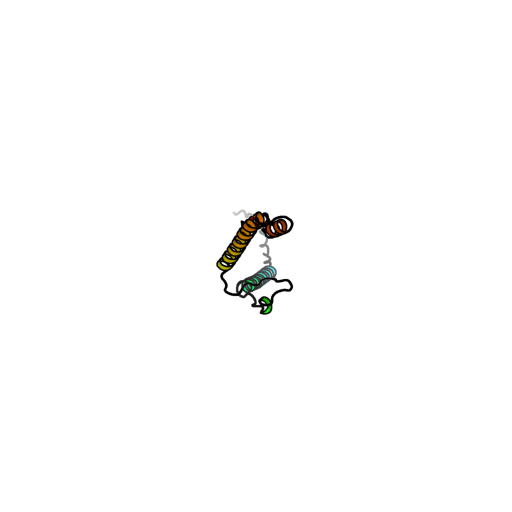A C 1
ATOM 732 O O . ARG A 1 97 ? 11.758 1.385 -17.306 1.00 72.88 97 ARG A O 1
ATOM 739 N N . HIS A 1 98 ? 13.408 2.332 -18.516 1.00 77.50 98 HIS A N 1
ATOM 740 C CA . HIS A 1 98 ? 14.183 2.858 -17.389 1.00 77.50 98 HIS A CA 1
ATOM 741 C C . HIS A 1 98 ? 13.339 3.824 -16.546 1.00 77.50 98 HIS A C 1
ATOM 743 O O . HIS A 1 98 ? 13.228 3.682 -15.333 1.00 77.50 98 HIS A O 1
ATOM 749 N N . HIS A 1 99 ? 12.669 4.776 -17.205 1.00 73.81 99 HIS A N 1
ATOM 750 C CA . HIS A 1 99 ? 11.793 5.746 -16.539 1.00 73.81 99 HIS A CA 1
ATOM 751 C C . HIS A 1 99 ? 10.623 5.083 -15.800 1.00 73.81 99 HIS A C 1
ATOM 753 O O . HIS A 1 99 ? 10.223 5.555 -14.740 1.00 73.81 99 HIS A O 1
ATOM 759 N N . LEU A 1 100 ? 10.078 3.992 -16.347 1.00 77.56 100 LEU A N 1
ATOM 760 C CA . LEU A 1 100 ? 9.017 3.229 -15.690 1.00 77.56 100 LEU A CA 1
ATOM 761 C C . LEU A 1 100 ? 9.527 2.489 -14.447 1.00 77.56 100 LEU A C 1
ATOM 763 O O . LEU A 1 100 ? 8.844 2.519 -13.429 1.00 77.56 100 LEU A O 1
ATOM 767 N N . ALA A 1 101 ? 10.715 1.877 -14.503 1.00 75.50 101 ALA A N 1
ATOM 768 C CA . ALA A 1 101 ? 11.317 1.198 -13.354 1.00 75.50 101 ALA A CA 1
ATOM 769 C C . ALA A 1 101 ? 11.628 2.176 -12.207 1.00 75.50 101 ALA A C 1
ATOM 771 O O . ALA A 1 101 ? 11.253 1.918 -11.065 1.00 75.50 101 ALA A O 1
ATOM 772 N N . LEU A 1 102 ? 12.196 3.348 -12.517 1.00 75.56 102 LEU A N 1
ATOM 773 C CA . LEU A 1 102 ? 12.392 4.418 -11.530 1.00 75.56 102 LEU A CA 1
ATOM 774 C C . LEU A 1 102 ? 11.068 4.953 -10.961 1.00 75.56 102 LEU A C 1
ATOM 776 O O . LEU A 1 102 ? 11.021 5.394 -9.819 1.00 75.56 102 LEU A O 1
ATOM 780 N N . GLY A 1 103 ? 9.979 4.905 -11.734 1.00 77.75 103 GLY A N 1
ATOM 781 C CA . GLY A 1 103 ? 8.652 5.345 -11.294 1.00 77.75 103 GLY A CA 1
ATOM 782 C C . GLY A 1 103 ? 7.977 4.427 -10.268 1.00 77.75 103 GLY A C 1
ATOM 783 O O . GLY A 1 103 ? 7.016 4.851 -9.630 1.00 77.75 103 GLY A O 1
ATOM 784 N N . ILE A 1 104 ? 8.462 3.191 -10.103 1.00 80.44 104 ILE A N 1
ATOM 785 C CA . ILE A 1 104 ? 7.993 2.255 -9.066 1.00 80.44 104 ILE A CA 1
ATOM 786 C C . ILE A 1 104 ? 8.584 2.625 -7.701 1.00 80.44 104 ILE A C 1
ATOM 788 O O . ILE A 1 104 ? 7.976 2.325 -6.672 1.00 80.44 104 ILE A O 1
ATOM 792 N N . GLN A 1 105 ? 9.735 3.304 -7.689 1.00 78.00 105 GLN A N 1
ATOM 793 C CA . GLN A 1 105 ? 10.411 3.653 -6.451 1.00 78.00 105 GLN A CA 1
ATOM 794 C C . GLN A 1 105 ? 9.547 4.598 -5.623 1.00 78.00 105 GLN A C 1
ATOM 796 O O . GLN A 1 105 ? 9.054 5.622 -6.120 1.00 78.00 105 GLN A O 1
ATOM 801 N N . PRO A 1 106 ? 9.352 4.283 -4.342 1.00 73.94 106 PRO A N 1
ATOM 802 C CA . PRO A 1 106 ? 8.519 5.107 -3.505 1.00 73.94 106 PRO A CA 1
ATOM 803 C C . PRO A 1 106 ? 9.246 6.458 -3.256 1.00 73.94 106 PRO A C 1
ATOM 805 O O . PRO A 1 106 ? 10.440 6.521 -2.971 1.00 73.94 106 PRO A O 1
ATOM 808 N N . SER A 1 107 ? 8.526 7.586 -3.381 1.00 73.69 107 SER A N 1
ATOM 809 C CA . SER A 1 107 ? 9.097 8.951 -3.306 1.00 73.69 107 SER A CA 1
ATOM 810 C C . SER A 1 107 ? 9.808 9.292 -1.975 1.00 73.69 107 SER A C 1
ATOM 812 O O . SER A 1 107 ? 9.225 9.066 -0.930 1.00 73.69 107 SER A O 1
ATOM 814 N N . PRO A 1 108 ? 10.929 10.026 -1.923 1.00 71.81 108 PRO A N 1
ATOM 815 C CA . PRO A 1 108 ? 11.658 10.329 -0.669 1.00 71.81 108 PRO A CA 1
ATOM 816 C C . PRO A 1 108 ? 10.829 10.924 0.496 1.00 71.81 108 PRO A C 1
ATOM 818 O O . PRO A 1 108 ? 11.255 10.963 1.650 1.00 71.81 108 PRO A O 1
ATOM 821 N N . LEU A 1 109 ? 9.635 11.436 0.196 1.00 74.06 109 LEU A N 1
ATOM 822 C CA . LEU A 1 109 ? 8.653 11.919 1.154 1.00 74.06 109 LEU A CA 1
ATOM 823 C C . LEU A 1 109 ? 7.966 10.805 1.980 1.00 74.06 109 LEU A C 1
ATOM 825 O O . LEU A 1 109 ? 7.572 11.089 3.110 1.00 74.06 109 LEU A O 1
ATOM 829 N N . TRP A 1 110 ? 7.838 9.566 1.478 1.00 68.88 110 TRP A N 1
ATOM 830 C CA . TRP A 1 110 ? 7.193 8.460 2.215 1.00 68.88 110 TRP A CA 1
ATOM 831 C C . TRP A 1 110 ? 8.073 7.935 3.356 1.00 68.88 110 TRP A C 1
ATOM 833 O O . TRP A 1 110 ? 7.557 7.747 4.452 1.00 68.88 110 TRP A O 1
ATOM 843 N N . GLU A 1 111 ? 9.391 7.784 3.170 1.00 64.75 111 GLU A N 1
ATOM 844 C CA . GLU A 1 111 ? 10.287 7.287 4.236 1.00 64.75 111 GLU A CA 1
ATOM 845 C C . GLU A 1 111 ? 10.263 8.208 5.460 1.00 64.75 111 GLU A C 1
ATOM 847 O O . GLU A 1 111 ? 10.260 7.772 6.614 1.00 64.75 111 GLU A O 1
ATOM 852 N N . ARG A 1 112 ? 10.172 9.516 5.200 1.00 66.88 112 ARG A N 1
ATOM 853 C CA . ARG A 1 112 ? 10.021 10.553 6.225 1.00 66.88 112 ARG A CA 1
ATOM 854 C C . ARG A 1 112 ? 8.668 10.527 6.931 1.00 66.88 112 ARG A C 1
ATOM 856 O O . ARG A 1 112 ? 8.589 11.017 8.057 1.00 66.88 112 ARG A O 1
ATOM 863 N N . ALA A 1 113 ? 7.627 10.029 6.271 1.00 60.19 113 ALA A N 1
ATOM 864 C CA . ALA A 1 113 ? 6.300 9.868 6.853 1.00 60.19 113 ALA A CA 1
ATOM 865 C C . ALA A 1 113 ? 6.196 8.577 7.678 1.00 60.19 113 ALA A C 1
ATOM 867 O O . ALA A 1 113 ? 5.544 8.591 8.712 1.00 60.19 113 ALA A O 1
ATOM 868 N N . CYS A 1 114 ? 6.874 7.501 7.268 1.00 59.34 114 CYS A N 1
ATOM 869 C CA . CYS A 1 114 ? 6.897 6.226 7.991 1.00 59.34 114 CYS A CA 1
ATOM 870 C C . CYS A 1 114 ? 7.851 6.209 9.201 1.00 59.34 114 CYS A C 1
ATOM 872 O O . CYS A 1 114 ? 7.707 5.356 10.068 1.00 59.34 114 CYS A O 1
ATOM 874 N N . SER A 1 115 ? 8.812 7.137 9.278 1.00 57.56 115 SER A N 1
ATOM 875 C CA . SER A 1 115 ? 9.786 7.230 10.385 1.00 57.56 115 SER A CA 1
ATOM 876 C C . SER A 1 115 ? 9.354 8.138 11.557 1.00 57.56 115 SER A C 1
ATOM 878 O O . SER A 1 115 ? 10.189 8.471 12.401 1.00 57.56 115 SER A O 1
ATOM 880 N N . ARG A 1 116 ? 8.098 8.604 11.604 1.00 43.19 116 ARG A N 1
ATOM 881 C CA . ARG A 1 116 ? 7.523 9.382 12.723 1.00 43.19 116 ARG A CA 1
ATOM 882 C C . ARG A 1 116 ? 6.354 8.641 13.341 1.00 43.19 116 ARG A C 1
ATOM 884 O O . ARG A 1 116 ? 6.215 8.771 14.575 1.00 43.19 116 ARG A O 1
#

pLDDT: mean 72.3, std 15.88, range [36.41, 91.75]